Protein AF-A0A1Y4E6P9-F1 (afdb_monomer_lite)

Structure (mmCIF, N/CA/C/O backbone):
data_AF-A0A1Y4E6P9-F1
#
_entry.id   AF-A0A1Y4E6P9-F1
#
loop_
_atom_site.group_PDB
_atom_site.id
_atom_site.type_symbol
_atom_site.label_atom_id
_atom_site.label_alt_id
_atom_site.label_comp_id
_atom_site.label_asym_id
_atom_site.label_entity_id
_atom_site.label_seq_id
_atom_site.pdbx_PDB_ins_code
_atom_site.Cartn_x
_atom_site.Cartn_y
_atom_site.Cartn_z
_atom_site.occupancy
_atom_site.B_iso_or_equiv
_atom_site.auth_seq_id
_atom_site.auth_comp_id
_atom_site.auth_asym_id
_atom_site.auth_atom_id
_atom_site.pdbx_PDB_model_num
ATOM 1 N N . MET A 1 1 ? 12.099 2.939 -0.193 1.00 86.06 1 MET A N 1
ATOM 2 C CA . MET A 1 1 ? 10.625 3.065 -0.286 1.00 86.06 1 MET A CA 1
ATOM 3 C C . MET A 1 1 ? 10.241 4.464 -0.731 1.00 86.06 1 MET A C 1
ATOM 5 O O . MET A 1 1 ? 10.886 5.416 -0.302 1.00 86.06 1 MET A O 1
ATOM 9 N N . LYS A 1 2 ? 9.199 4.591 -1.557 1.00 91.62 2 LYS A N 1
ATOM 10 C CA . LYS A 1 2 ? 8.614 5.881 -1.957 1.00 91.62 2 LYS A CA 1
ATOM 11 C C . LYS A 1 2 ? 7.095 5.860 -1.832 1.00 91.62 2 LYS A C 1
ATOM 13 O O . LYS A 1 2 ? 6.477 4.807 -1.949 1.00 91.62 2 LYS A O 1
ATOM 18 N N . TYR A 1 3 ? 6.503 7.032 -1.639 1.00 94.44 3 TYR A N 1
ATOM 19 C CA . TYR A 1 3 ? 5.057 7.209 -1.526 1.00 94.44 3 TYR A CA 1
ATOM 20 C C . TYR A 1 3 ? 4.578 8.161 -2.607 1.00 94.44 3 TYR A C 1
ATOM 22 O O . TYR A 1 3 ? 5.135 9.248 -2.767 1.00 94.44 3 TYR A O 1
ATOM 30 N N . ASP A 1 4 ? 3.549 7.757 -3.340 1.00 94.19 4 ASP A N 1
ATOM 31 C CA . ASP A 1 4 ? 2.930 8.621 -4.329 1.00 94.19 4 ASP A CA 1
ATOM 32 C C . ASP A 1 4 ? 2.056 9.698 -3.671 1.00 94.19 4 ASP A C 1
ATOM 34 O O . ASP A 1 4 ? 1.570 9.553 -2.539 1.00 94.19 4 ASP A O 1
ATOM 38 N N . ALA A 1 5 ? 1.810 10.786 -4.397 1.00 93.94 5 ALA A N 1
ATOM 39 C CA . ALA A 1 5 ? 0.955 11.864 -3.906 1.00 93.94 5 ALA A CA 1
ATOM 40 C C . ALA A 1 5 ? -0.482 11.365 -3.668 1.00 93.94 5 ALA A C 1
ATOM 42 O O . ALA A 1 5 ? -1.094 11.691 -2.646 1.00 93.94 5 ALA A O 1
ATOM 43 N N . SER A 1 6 ? -0.993 10.517 -4.568 1.00 94.19 6 SER A N 1
ATOM 44 C CA . SER A 1 6 ? -2.303 9.872 -4.424 1.00 94.19 6 SER A CA 1
ATOM 45 C C . SER A 1 6 ? -2.364 8.978 -3.188 1.00 94.19 6 SER A C 1
ATOM 47 O O . SER A 1 6 ? -3.298 9.114 -2.402 1.00 94.19 6 SER A O 1
ATOM 49 N N . PHE A 1 7 ? -1.337 8.156 -2.950 1.00 95.44 7 PHE A N 1
ATOM 50 C CA . PHE A 1 7 ? -1.241 7.345 -1.735 1.00 95.44 7 PHE A CA 1
ATOM 51 C C . PHE A 1 7 ? -1.272 8.204 -0.468 1.00 95.44 7 PHE A C 1
ATOM 53 O O . PHE A 1 7 ? -1.983 7.897 0.483 1.00 95.44 7 PHE A O 1
ATOM 60 N N . THR A 1 8 ? -0.543 9.321 -0.454 1.00 95.12 8 THR A N 1
ATOM 61 C CA . THR A 1 8 ? -0.513 10.230 0.702 1.00 95.12 8 THR A CA 1
ATOM 62 C C . THR A 1 8 ? -1.894 10.822 1.001 1.00 95.12 8 THR A C 1
ATOM 64 O O . THR A 1 8 ? -2.288 10.935 2.167 1.00 95.12 8 THR A O 1
ATOM 67 N N . ALA A 1 9 ? -2.646 11.197 -0.036 1.00 95.06 9 ALA A N 1
ATOM 68 C CA . ALA A 1 9 ? -4.015 11.687 0.109 1.00 95.06 9 ALA A CA 1
ATOM 69 C C . ALA A 1 9 ? -4.966 10.584 0.606 1.00 95.06 9 ALA A C 1
ATOM 71 O O . ALA A 1 9 ? -5.754 10.813 1.529 1.00 95.06 9 ALA A O 1
ATOM 72 N N . ASP A 1 10 ? -4.844 9.383 0.044 1.00 96.44 10 ASP A N 1
ATOM 73 C CA . ASP A 1 10 ? -5.614 8.209 0.441 1.00 96.44 10 ASP A CA 1
ATOM 74 C C . ASP A 1 10 ? -5.361 7.822 1.898 1.00 96.44 10 ASP A C 1
ATOM 76 O O . ASP A 1 10 ? -6.310 7.688 2.668 1.00 96.44 10 ASP A O 1
ATOM 80 N N . TYR A 1 11 ? -4.098 7.750 2.316 1.00 95.62 11 TYR A N 1
ATOM 81 C CA . TYR A 1 11 ? -3.706 7.456 3.692 1.00 95.62 11 TYR A CA 1
ATOM 82 C C . TYR A 1 11 ? -4.378 8.406 4.690 1.00 95.62 11 TYR A C 1
ATOM 84 O O . TYR A 1 11 ? -4.954 7.971 5.691 1.00 95.62 11 TYR A O 1
ATOM 92 N N . ARG A 1 12 ? -4.375 9.717 4.412 1.00 95.56 12 ARG A N 1
ATOM 93 C CA . ARG A 1 12 ? -5.034 10.713 5.278 1.00 95.56 12 ARG A CA 1
ATOM 94 C C . ARG A 1 12 ? -6.539 10.469 5.382 1.00 95.56 12 ARG A C 1
ATOM 96 O O . ARG A 1 12 ? -7.103 10.555 6.471 1.00 95.56 12 ARG A O 1
ATOM 103 N N . ARG A 1 13 ? -7.192 10.160 4.260 1.00 95.88 13 ARG A N 1
ATO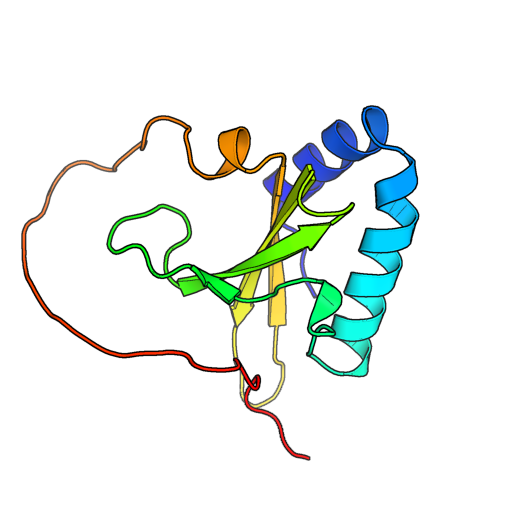M 104 C CA . ARG A 1 13 ? -8.635 9.888 4.199 1.00 95.88 13 ARG A CA 1
ATOM 105 C C . ARG A 1 13 ? -8.995 8.591 4.928 1.00 95.88 13 ARG A C 1
ATOM 107 O O . ARG A 1 13 ? -9.885 8.599 5.777 1.00 95.88 13 ARG A O 1
ATOM 114 N N . VAL A 1 14 ? -8.288 7.506 4.627 1.00 93.62 14 VAL A N 1
ATOM 115 C CA . VAL A 1 14 ? -8.511 6.169 5.186 1.00 93.62 14 VAL A CA 1
ATOM 116 C C . VAL A 1 14 ? -8.274 6.165 6.686 1.00 93.62 14 VAL A C 1
ATOM 118 O O . VAL A 1 14 ? -9.146 5.736 7.434 1.00 93.62 14 VAL A O 1
ATOM 121 N N . THR A 1 15 ? -7.157 6.715 7.161 1.00 93.69 15 THR A N 1
ATOM 122 C CA . THR A 1 15 ? -6.835 6.703 8.597 1.00 93.69 15 THR A CA 1
ATOM 123 C C . THR A 1 15 ? -7.720 7.618 9.438 1.00 93.69 15 THR A C 1
ATOM 125 O O . THR A 1 15 ? -7.789 7.450 10.655 1.00 93.69 15 THR A O 1
ATOM 128 N N . ARG A 1 16 ? -8.438 8.559 8.812 1.00 92.31 16 ARG A N 1
ATOM 129 C CA . ARG A 1 16 ? -9.518 9.303 9.472 1.00 92.31 16 ARG A CA 1
ATOM 130 C C . ARG A 1 16 ? -10.754 8.431 9.704 1.00 92.31 16 ARG A C 1
ATOM 132 O O . ARG A 1 16 ? -11.432 8.612 10.707 1.00 92.31 16 ARG A O 1
ATOM 139 N N . ARG A 1 17 ? -11.054 7.509 8.783 1.00 88.88 17 ARG A N 1
ATOM 140 C CA . ARG A 1 17 ? -12.210 6.596 8.852 1.00 88.88 17 ARG A CA 1
ATOM 141 C C . ARG A 1 17 ? -11.915 5.332 9.662 1.00 88.88 17 ARG A C 1
ATOM 143 O O . ARG A 1 17 ? -12.790 4.849 10.370 1.00 88.88 17 ARG A O 1
ATOM 150 N N . TYR A 1 18 ? -10.684 4.838 9.584 1.00 87.88 18 TYR A N 1
ATOM 151 C CA . TYR A 1 18 ? -10.216 3.614 10.227 1.00 87.88 18 TYR A CA 1
ATOM 152 C C . TYR A 1 18 ? -8.880 3.875 10.945 1.00 87.88 18 TYR A C 1
ATOM 154 O O . TYR A 1 18 ? -7.814 3.539 10.428 1.00 87.88 18 TYR A O 1
ATOM 162 N N . PRO A 1 19 ? -8.890 4.499 12.137 1.00 88.56 19 PRO A N 1
ATOM 163 C CA . PRO A 1 19 ? -7.656 4.870 12.835 1.00 88.56 19 PRO A CA 1
ATOM 164 C C . PRO A 1 19 ? -6.743 3.683 13.171 1.00 88.56 19 PRO A C 1
ATOM 166 O O . PRO A 1 19 ? -5.523 3.844 13.202 1.00 88.56 19 PRO A O 1
ATOM 169 N N . CYS A 1 20 ? -7.321 2.494 13.378 1.00 86.19 20 CYS A N 1
ATOM 170 C CA . CYS A 1 20 ? -6.599 1.251 13.666 1.00 86.19 20 CYS A CA 1
ATOM 171 C C . CYS A 1 20 ? -5.629 0.835 12.547 1.00 86.19 20 CYS A C 1
ATOM 173 O O . CYS A 1 20 ? -4.589 0.250 12.838 1.00 86.19 20 CYS A O 1
ATOM 175 N N . ILE A 1 21 ? -5.911 1.225 11.298 1.00 89.75 21 ILE A N 1
ATOM 176 C CA . ILE A 1 21 ? -5.095 0.894 10.122 1.00 89.75 21 ILE A CA 1
ATOM 177 C C . ILE A 1 21 ? -3.694 1.500 10.205 1.00 89.75 21 ILE A C 1
ATOM 179 O O . ILE A 1 21 ? -2.763 0.967 9.615 1.00 89.75 21 ILE A O 1
ATOM 183 N N . LYS A 1 22 ? -3.502 2.590 10.961 1.00 91.44 22 LYS A N 1
ATOM 184 C CA . LYS A 1 22 ? -2.177 3.212 11.116 1.00 91.44 22 LYS A CA 1
ATOM 185 C C . LYS A 1 22 ? -1.139 2.236 11.660 1.00 91.44 22 LYS A C 1
ATOM 187 O O . LYS A 1 22 ? -0.008 2.242 11.189 1.00 91.44 22 LYS A O 1
ATOM 192 N N . ARG A 1 23 ? -1.526 1.437 12.660 1.00 92.88 23 ARG A N 1
ATOM 193 C CA . ARG A 1 23 ? -0.626 0.471 13.291 1.00 92.88 23 ARG A CA 1
ATOM 194 C C . ARG A 1 23 ? -0.315 -0.667 12.325 1.00 92.88 23 ARG A C 1
ATOM 196 O O . ARG A 1 23 ? 0.846 -0.917 12.055 1.00 92.88 23 ARG A O 1
ATOM 203 N N . GLU A 1 24 ? -1.354 -1.271 11.762 1.00 94.12 24 GLU A N 1
ATOM 204 C CA . GLU A 1 24 ? -1.237 -2.415 10.855 1.00 94.12 24 GLU A CA 1
ATOM 205 C C . GLU A 1 24 ? -0.451 -2.076 9.577 1.00 94.12 24 GLU A C 1
ATOM 207 O O . GLU A 1 24 ? 0.453 -2.806 9.189 1.00 94.12 24 GLU A O 1
ATOM 212 N N . LEU A 1 25 ? -0.708 -0.912 8.966 1.00 94.50 25 LEU A N 1
ATOM 213 C CA . LEU A 1 25 ? 0.089 -0.426 7.838 1.00 94.50 25 LEU A CA 1
ATOM 214 C C . LEU A 1 25 ? 1.552 -0.182 8.242 1.00 94.50 25 LEU A C 1
ATOM 216 O O . LEU A 1 25 ? 2.452 -0.432 7.447 1.00 94.50 25 LEU A O 1
ATOM 220 N N . GLY A 1 26 ? 1.796 0.319 9.455 1.00 95.12 26 GLY A N 1
ATOM 221 C CA . GLY A 1 26 ? 3.147 0.499 9.986 1.00 95.12 26 GLY A CA 1
ATOM 222 C C . GLY A 1 26 ? 3.892 -0.827 10.135 1.00 95.12 26 GLY A C 1
ATOM 223 O O . GLY A 1 26 ? 5.051 -0.916 9.734 1.00 95.12 26 GLY A O 1
ATOM 224 N N . ASP A 1 27 ? 3.209 -1.857 10.634 1.00 95.25 27 ASP A N 1
ATOM 225 C CA . ASP A 1 27 ? 3.750 -3.211 10.745 1.00 95.25 27 ASP A CA 1
ATOM 226 C C . ASP A 1 27 ? 4.064 -3.784 9.350 1.00 95.25 27 ASP A C 1
ATOM 228 O O . ASP A 1 27 ? 5.181 -4.239 9.121 1.00 95.25 27 ASP A O 1
ATOM 232 N N . ALA A 1 28 ? 3.153 -3.650 8.379 1.00 93.25 28 ALA A N 1
ATOM 233 C CA . ALA A 1 28 ? 3.377 -4.072 6.991 1.00 93.25 28 ALA A CA 1
ATOM 234 C C . ALA A 1 28 ? 4.567 -3.352 6.322 1.00 93.25 28 ALA A C 1
ATOM 236 O O . ALA A 1 28 ? 5.380 -3.974 5.640 1.00 93.25 28 ALA A O 1
ATOM 237 N N . ILE A 1 29 ? 4.698 -2.035 6.523 1.00 93.94 29 ILE A N 1
ATOM 238 C CA . ILE A 1 29 ? 5.839 -1.255 6.017 1.00 93.94 29 ILE A CA 1
ATOM 239 C C . ILE A 1 29 ? 7.146 -1.740 6.650 1.00 93.94 29 ILE A C 1
ATOM 241 O O . ILE A 1 29 ? 8.153 -1.825 5.948 1.00 93.94 29 ILE A O 1
ATOM 245 N N . ARG A 1 30 ? 7.147 -2.066 7.949 1.00 93.44 30 ARG A N 1
ATOM 246 C CA . ARG A 1 30 ? 8.333 -2.601 8.624 1.00 93.44 30 ARG A CA 1
ATOM 247 C C . ARG A 1 30 ? 8.760 -3.929 8.000 1.00 93.44 30 ARG A C 1
ATOM 249 O O . ARG A 1 30 ? 9.907 -4.019 7.571 1.00 93.44 30 ARG A O 1
ATOM 256 N N . GLU A 1 31 ? 7.842 -4.885 7.854 1.00 91.88 31 GLU A N 1
ATOM 257 C CA . GLU A 1 31 ? 8.115 -6.188 7.219 1.00 91.88 31 GLU A CA 1
ATOM 258 C C . GLU A 1 31 ? 8.688 -6.015 5.799 1.00 91.88 31 GLU A C 1
ATOM 260 O O . GLU A 1 31 ? 9.762 -6.525 5.484 1.00 91.88 31 GLU A O 1
ATOM 265 N N . LEU A 1 32 ? 8.060 -5.168 4.975 1.00 89.12 32 LEU A N 1
ATOM 266 C CA . LEU A 1 32 ? 8.554 -4.847 3.631 1.00 89.12 32 LEU A CA 1
ATOM 267 C C . LEU A 1 32 ? 9.934 -4.171 3.630 1.00 89.12 32 LEU A C 1
ATOM 269 O O . LEU A 1 32 ? 10.673 -4.289 2.655 1.00 89.12 32 LEU A O 1
ATOM 273 N N . SER A 1 33 ? 10.274 -3.408 4.669 1.00 86.75 33 SER A N 1
ATOM 274 C CA . SER A 1 33 ? 11.569 -2.725 4.766 1.00 86.75 33 SER A CA 1
ATOM 275 C C . SER A 1 33 ? 12.692 -3.630 5.271 1.00 86.75 33 SER A C 1
ATOM 277 O O . SER A 1 33 ? 13.835 -3.454 4.856 1.00 86.75 33 SER A O 1
ATOM 279 N N . GLU A 1 34 ? 12.366 -4.580 6.148 1.00 89.19 34 GLU A N 1
ATOM 280 C CA . GLU A 1 34 ? 13.323 -5.484 6.794 1.00 89.19 34 GLU A CA 1
ATOM 281 C C . GLU A 1 34 ? 13.558 -6.744 5.960 1.00 89.19 34 GLU A C 1
ATOM 283 O O . GLU A 1 34 ? 14.695 -7.191 5.816 1.00 89.19 34 GLU A O 1
ATOM 288 N N . HIS A 1 35 ? 12.490 -7.294 5.385 1.00 85.50 35 HIS A N 1
ATOM 289 C CA . HIS A 1 35 ? 12.509 -8.583 4.700 1.00 85.50 35 HIS A CA 1
ATOM 290 C C . HIS A 1 35 ? 12.224 -8.469 3.205 1.00 85.50 35 HIS A C 1
ATOM 292 O O . HIS A 1 35 ? 12.518 -9.393 2.456 1.00 85.50 35 HIS A O 1
ATOM 298 N N . GLY A 1 36 ? 11.674 -7.341 2.748 1.00 82.50 36 GLY A N 1
ATOM 299 C CA . GLY A 1 36 ? 11.255 -7.186 1.356 1.00 82.50 36 GLY A CA 1
ATOM 300 C C . GLY A 1 36 ? 9.978 -7.953 1.013 1.00 82.50 36 GLY A C 1
ATOM 301 O O . GLY A 1 36 ? 9.539 -7.870 -0.128 1.00 82.50 36 GLY A O 1
ATOM 302 N N . GLU A 1 37 ? 9.371 -8.643 1.981 1.00 83.81 37 GLU A N 1
ATOM 303 C CA . GLU A 1 37 ? 8.211 -9.519 1.819 1.00 83.81 37 GLU A CA 1
ATOM 304 C C . GLU A 1 37 ? 7.139 -9.214 2.873 1.00 83.81 37 GLU A C 1
ATOM 306 O O . GLU A 1 37 ? 7.406 -8.567 3.887 1.00 83.81 37 GLU A O 1
ATOM 311 N N . LEU A 1 38 ? 5.908 -9.661 2.614 1.00 88.19 38 LEU A N 1
ATOM 312 C CA . LEU A 1 38 ? 4.801 -9.589 3.565 1.00 88.19 38 LEU A CA 1
ATOM 313 C C . LEU A 1 38 ? 4.397 -11.001 3.996 1.00 88.19 38 LEU A C 1
ATOM 315 O O . LEU A 1 38 ? 4.366 -11.894 3.151 1.00 88.19 38 LEU A O 1
ATOM 319 N N . PRO A 1 39 ? 4.009 -11.199 5.267 1.00 89.44 39 PRO A N 1
ATOM 320 C CA . PRO A 1 39 ? 3.388 -12.444 5.698 1.00 89.44 39 PRO A CA 1
ATOM 321 C C . PRO A 1 39 ? 2.122 -12.772 4.894 1.00 89.44 39 PRO A C 1
ATOM 323 O O . PRO A 1 39 ? 1.343 -11.873 4.565 1.00 89.44 39 PRO A O 1
ATOM 326 N N . ASP A 1 40 ? 1.853 -14.067 4.696 1.00 89.31 40 ASP A N 1
ATOM 327 C CA . ASP A 1 40 ? 0.670 -14.572 3.976 1.00 89.31 40 ASP A CA 1
ATOM 328 C C . ASP A 1 40 ? -0.659 -14.011 4.509 1.00 89.31 40 ASP A C 1
ATOM 330 O O . ASP A 1 40 ? -1.631 -13.886 3.764 1.00 89.31 40 ASP A O 1
ATOM 334 N N . SER A 1 41 ? -0.713 -13.622 5.788 1.00 89.25 41 SER A N 1
ATOM 335 C CA . SER A 1 41 ? -1.893 -13.015 6.415 1.00 89.25 41 SER A CA 1
ATOM 336 C C . SER A 1 41 ? -2.338 -11.705 5.761 1.00 89.25 41 SER A C 1
ATOM 338 O O . SER A 1 41 ? -3.511 -11.358 5.852 1.00 89.25 41 SER A O 1
ATOM 340 N N . TYR A 1 42 ? -1.426 -10.982 5.106 1.00 89.38 42 TYR A N 1
ATOM 341 C CA . TYR A 1 42 ? -1.752 -9.769 4.353 1.00 89.38 42 TYR A CA 1
ATOM 342 C C . TYR A 1 42 ? -2.318 -10.076 2.958 1.00 89.38 42 TYR A C 1
ATOM 344 O O . TYR A 1 42 ? -2.758 -9.159 2.268 1.00 89.38 42 TYR A O 1
ATOM 352 N N . GLY A 1 43 ? -2.319 -11.342 2.523 1.00 91.25 43 GLY A N 1
ATOM 353 C CA . GLY A 1 43 ? -2.902 -11.768 1.248 1.00 91.25 43 GLY A CA 1
ATOM 354 C C . GLY A 1 43 ? -2.275 -11.091 0.028 1.00 91.25 43 GLY A C 1
ATOM 355 O O . GLY A 1 43 ? -2.977 -10.801 -0.940 1.00 91.25 43 GLY A O 1
ATOM 356 N N . ALA A 1 44 ? -0.974 -10.798 0.089 1.00 91.62 44 ALA A N 1
ATOM 357 C CA . ALA A 1 44 ? -0.287 -10.075 -0.968 1.00 91.62 44 ALA A CA 1
ATOM 358 C C . ALA A 1 44 ? -0.308 -10.865 -2.287 1.00 91.62 44 ALA A C 1
ATOM 360 O O . ALA A 1 44 ? 0.101 -12.028 -2.326 1.00 91.62 44 ALA A O 1
ATOM 361 N N . HIS A 1 45 ? -0.759 -10.242 -3.375 1.00 89.44 45 HIS A N 1
ATOM 362 C CA . HIS A 1 45 ? -0.799 -10.885 -4.684 1.00 89.44 45 HIS A CA 1
ATOM 363 C C . HIS A 1 45 ? -0.559 -9.905 -5.836 1.00 89.44 45 HIS A C 1
ATOM 365 O O . HIS A 1 45 ? -0.612 -8.688 -5.690 1.00 89.44 45 HIS A O 1
ATOM 371 N N . LEU A 1 46 ? -0.202 -10.450 -7.002 1.00 90.25 46 LEU A N 1
ATOM 372 C CA . LEU A 1 46 ? 0.036 -9.669 -8.208 1.00 90.25 46 LEU A CA 1
ATOM 373 C C . LEU A 1 46 ? -1.301 -9.402 -8.893 1.00 90.25 46 LEU A C 1
ATOM 375 O O . LEU A 1 46 ? -2.028 -10.330 -9.258 1.00 90.25 46 LEU A O 1
ATOM 379 N N . LEU A 1 47 ? -1.573 -8.134 -9.157 1.00 88.44 47 LEU A N 1
ATOM 380 C CA . LEU A 1 47 ? -2.720 -7.694 -9.925 1.00 88.44 47 LEU A CA 1
ATOM 381 C C . LEU A 1 47 ? -2.499 -8.004 -11.409 1.00 88.44 47 LEU A C 1
ATOM 383 O O . LEU A 1 47 ? -1.841 -7.264 -12.144 1.00 88.44 47 LEU A O 1
ATOM 387 N N . GLY A 1 48 ? -3.066 -9.123 -11.852 1.00 83.62 48 GLY A N 1
ATOM 388 C CA . GLY A 1 48 ? -3.097 -9.544 -13.250 1.00 83.62 48 GLY A CA 1
ATOM 389 C C . GLY A 1 48 ? -4.422 -9.176 -13.908 1.00 83.62 48 GLY A C 1
ATOM 390 O O . GLY A 1 48 ? -5.323 -10.006 -13.984 1.00 83.62 48 GLY A O 1
ATOM 391 N N . ASN A 1 49 ? -4.547 -7.944 -14.400 1.00 78.69 49 ASN A N 1
ATOM 392 C CA . ASN A 1 49 ? -5.701 -7.527 -15.195 1.00 78.69 49 ASN A CA 1
ATOM 393 C C . ASN A 1 49 ? -5.228 -6.763 -16.440 1.00 78.69 49 ASN A C 1
ATOM 395 O O . ASN A 1 49 ? -4.976 -5.557 -16.350 1.00 78.69 49 ASN A O 1
ATOM 399 N N . PRO A 1 50 ? -5.077 -7.437 -17.595 1.00 73.00 50 PRO A N 1
ATOM 400 C CA . PRO A 1 50 ? -4.625 -6.806 -18.830 1.00 73.00 50 PRO A CA 1
ATOM 401 C C . PRO A 1 50 ? -5.447 -5.555 -19.174 1.00 73.00 50 PRO A C 1
ATOM 403 O O . PRO A 1 50 ? -6.665 -5.610 -19.315 1.00 73.00 50 PRO A O 1
ATOM 406 N N . GLY A 1 51 ? -4.778 -4.405 -19.296 1.00 71.06 51 GLY A N 1
ATOM 407 C CA . GLY A 1 51 ? -5.424 -3.111 -19.564 1.00 71.06 51 GLY A CA 1
ATOM 408 C C . GLY A 1 51 ? -6.051 -2.418 -18.344 1.00 71.06 51 GLY A C 1
ATOM 409 O O . GLY A 1 51 ? -6.591 -1.321 -18.484 1.00 71.06 51 GLY A O 1
ATOM 410 N N . GLY A 1 52 ? -5.971 -3.016 -17.152 1.00 76.44 52 GLY A N 1
ATOM 411 C CA . GLY A 1 52 ? -6.364 -2.395 -15.888 1.00 76.44 52 GLY A CA 1
ATOM 412 C C . GLY A 1 52 ? -5.316 -1.408 -15.361 1.00 76.44 52 GLY A C 1
ATOM 413 O O . GLY A 1 52 ? -4.119 -1.568 -15.591 1.00 76.44 52 GLY A O 1
ATOM 414 N N . ASN A 1 53 ? -5.765 -0.406 -14.595 1.00 79.62 53 ASN A N 1
ATOM 415 C CA . ASN A 1 53 ? -4.920 0.685 -14.076 1.00 79.62 53 ASN A CA 1
ATOM 416 C C . ASN A 1 53 ? -3.727 0.216 -13.230 1.00 79.62 53 ASN A C 1
ATOM 418 O O . ASN A 1 53 ? -2.726 0.922 -13.134 1.00 79.62 53 ASN A O 1
ATOM 422 N N . TYR A 1 54 ? -3.853 -0.954 -12.605 1.00 85.94 54 TYR A N 1
ATOM 423 C CA . TYR A 1 54 ? -2.875 -1.502 -11.670 1.00 85.94 54 TYR A CA 1
ATOM 424 C C . TYR A 1 54 ? -2.293 -2.833 -12.150 1.00 85.94 54 TYR A C 1
ATOM 426 O O . TYR A 1 54 ? -1.744 -3.583 -11.354 1.00 85.94 54 TYR A O 1
ATOM 434 N N . ASN A 1 55 ? -2.380 -3.139 -13.448 1.00 85.62 55 ASN A N 1
ATOM 435 C CA . ASN A 1 55 ? -1.761 -4.348 -13.985 1.00 85.62 55 ASN A CA 1
ATOM 436 C C . ASN A 1 55 ? -0.260 -4.392 -13.643 1.00 85.62 55 ASN A C 1
ATOM 438 O O . ASN A 1 55 ? 0.447 -3.398 -13.825 1.00 85.62 55 ASN A O 1
ATOM 442 N N . GLY A 1 56 ? 0.215 -5.529 -13.132 1.00 86.19 56 GLY A N 1
ATOM 443 C CA . GLY A 1 56 ? 1.605 -5.720 -12.706 1.00 86.19 56 GLY A CA 1
ATOM 444 C C . GLY A 1 56 ? 1.980 -5.045 -11.380 1.00 86.19 56 GLY A C 1
ATOM 445 O O . GLY A 1 56 ? 3.151 -5.071 -11.008 1.00 86.19 56 GLY A O 1
ATOM 446 N N . HIS A 1 57 ? 1.023 -4.443 -10.672 1.00 91.19 57 HIS A N 1
ATOM 447 C CA . HIS A 1 57 ? 1.216 -3.997 -9.292 1.00 91.19 57 HIS A CA 1
ATOM 448 C C . HIS A 1 57 ? 0.944 -5.147 -8.325 1.00 91.19 57 HIS A C 1
ATOM 450 O O . HIS A 1 57 ? 0.300 -6.128 -8.686 1.00 91.19 57 HIS A O 1
ATOM 456 N N . ILE A 1 58 ? 1.415 -5.004 -7.093 1.00 91.69 58 ILE A N 1
ATOM 457 C CA . ILE A 1 58 ? 1.074 -5.901 -5.993 1.00 91.69 58 ILE A CA 1
ATOM 458 C C . ILE A 1 58 ? 0.012 -5.202 -5.152 1.00 91.69 58 ILE A C 1
ATOM 460 O O . ILE A 1 58 ? 0.167 -4.019 -4.834 1.00 91.69 58 ILE A O 1
ATOM 464 N N . ASP A 1 59 ? -1.044 -5.912 -4.786 1.00 92.62 59 ASP A N 1
ATOM 465 C CA . ASP A 1 59 ? -1.958 -5.485 -3.736 1.00 92.62 59 ASP A CA 1
ATOM 466 C C . ASP A 1 59 ? -1.839 -6.372 -2.503 1.00 92.62 59 ASP A C 1
ATOM 468 O O . ASP A 1 59 ? -1.434 -7.529 -2.581 1.00 92.62 59 ASP A O 1
ATOM 472 N N . PHE A 1 60 ? -2.150 -5.793 -1.350 1.00 93.75 60 PHE A N 1
ATOM 473 C CA . PHE A 1 60 ? -2.300 -6.513 -0.094 1.00 93.75 60 PHE A CA 1
ATOM 474 C C . PHE A 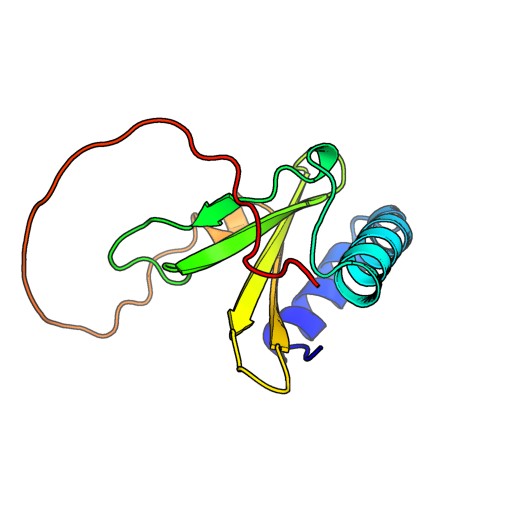1 60 ? -3.410 -5.882 0.743 1.00 93.75 60 PHE A C 1
ATOM 476 O O . PHE A 1 60 ? -3.770 -4.711 0.568 1.00 93.75 60 PHE A O 1
ATOM 483 N N . HIS A 1 61 ? -3.929 -6.664 1.677 1.00 94.12 61 HIS A N 1
ATOM 484 C CA . HIS A 1 61 ? -5.127 -6.359 2.437 1.00 94.12 61 HIS A CA 1
ATOM 485 C C . HIS A 1 61 ? -4.788 -5.984 3.878 1.00 94.12 61 HIS A C 1
ATOM 487 O O . HIS A 1 61 ? -3.941 -6.598 4.522 1.00 94.12 61 HIS A O 1
ATOM 493 N N . LEU A 1 62 ? -5.493 -4.981 4.391 1.00 92.44 62 LEU A N 1
ATOM 494 C CA . LEU A 1 62 ? -5.454 -4.535 5.778 1.00 92.44 62 LEU A CA 1
ATOM 495 C C . LEU A 1 62 ? -6.842 -4.648 6.405 1.00 92.44 62 LEU A C 1
ATOM 497 O O . LEU A 1 62 ? -7.871 -4.485 5.737 1.00 92.44 62 LEU A O 1
ATOM 501 N N . SER A 1 63 ? -6.865 -4.851 7.719 1.00 88.94 63 SER A N 1
ATOM 502 C CA . SER A 1 63 ? -8.067 -4.938 8.542 1.00 88.94 63 SER A CA 1
ATOM 503 C C . SER A 1 63 ? -9.068 -5.952 7.982 1.00 88.94 63 SER A C 1
ATOM 505 O O . SER A 1 63 ? -10.237 -5.627 7.752 1.00 88.94 63 SER A O 1
ATOM 507 N N . ASP A 1 64 ? -8.581 -7.169 7.732 1.00 85.19 64 ASP A N 1
ATOM 508 C CA . ASP A 1 64 ? -9.346 -8.296 7.183 1.00 85.19 64 ASP A CA 1
ATOM 509 C C . ASP A 1 64 ? -10.022 -7.974 5.833 1.00 85.19 64 ASP A C 1
ATOM 511 O O . ASP A 1 64 ? -11.185 -8.310 5.605 1.00 85.19 64 ASP A O 1
ATOM 515 N N . GLY A 1 65 ? -9.321 -7.263 4.942 1.00 85.31 65 GLY A N 1
ATOM 516 C CA . GLY A 1 65 ? -9.823 -6.940 3.596 1.00 85.31 65 GLY A CA 1
ATOM 517 C C . GLY A 1 65 ? -10.729 -5.711 3.518 1.00 85.31 65 GLY A C 1
ATOM 518 O O . GLY A 1 65 ? -11.374 -5.476 2.498 1.00 85.31 65 GLY A O 1
ATOM 519 N N . LYS A 1 66 ? -10.802 -4.892 4.573 1.00 87.81 66 LYS A N 1
ATOM 520 C CA . LYS A 1 66 ? -11.554 -3.622 4.521 1.00 87.81 66 LYS A CA 1
ATOM 521 C C . LYS A 1 66 ? -10.846 -2.555 3.699 1.00 87.81 66 LYS A C 1
ATOM 523 O O . LYS A 1 66 ? -11.505 -1.654 3.174 1.00 87.81 66 LYS A O 1
ATOM 528 N N . VAL A 1 67 ? -9.520 -2.608 3.659 1.00 93.19 67 VAL A N 1
ATOM 529 C CA . VAL A 1 67 ? -8.695 -1.655 2.927 1.00 93.19 67 VAL A CA 1
ATOM 530 C C . VAL A 1 67 ? -7.601 -2.397 2.190 1.00 93.19 67 VAL A C 1
ATOM 532 O O . VAL A 1 67 ? -6.852 -3.161 2.785 1.00 93.19 67 VAL A O 1
ATOM 535 N N . ASP A 1 68 ? -7.482 -2.080 0.915 1.00 93.25 68 ASP A N 1
ATOM 536 C CA . ASP A 1 68 ? -6.457 -2.571 0.022 1.00 93.25 68 ASP A CA 1
ATOM 537 C C . ASP A 1 68 ? -5.377 -1.501 -0.137 1.00 93.25 68 ASP A C 1
ATOM 539 O O . ASP A 1 68 ? -5.642 -0.288 -0.167 1.00 93.25 68 ASP A O 1
ATOM 543 N N . VAL A 1 69 ? -4.137 -1.958 -0.244 1.00 94.25 69 VAL A N 1
ATOM 544 C CA . VAL A 1 69 ? -2.972 -1.128 -0.533 1.00 94.25 69 VAL A CA 1
ATOM 545 C C . VAL A 1 69 ? -2.339 -1.632 -1.814 1.00 94.25 69 VAL A C 1
ATOM 547 O O . VAL A 1 69 ? -1.979 -2.797 -1.905 1.00 94.25 69 VAL A O 1
ATOM 550 N N . VAL A 1 70 ? -2.161 -0.736 -2.784 1.00 94.12 70 VAL A N 1
ATOM 551 C CA . VAL A 1 70 ? -1.529 -1.052 -4.068 1.00 94.12 70 VAL A CA 1
ATOM 552 C C . VAL A 1 70 ? -0.125 -0.472 -4.093 1.00 94.12 70 VAL A C 1
ATOM 554 O O . VAL A 1 70 ? 0.069 0.745 -3.951 1.00 94.12 70 VAL A O 1
ATOM 557 N N . VAL A 1 71 ? 0.855 -1.338 -4.325 1.00 93.06 71 VAL A N 1
ATOM 558 C CA . VAL A 1 71 ? 2.271 -0.995 -4.441 1.00 93.06 71 VAL A CA 1
ATOM 559 C C . VAL A 1 71 ? 2.825 -1.419 -5.797 1.00 93.06 71 VAL A C 1
ATOM 561 O O . VAL A 1 71 ? 2.427 -2.419 -6.385 1.00 93.06 71 VAL A O 1
ATOM 564 N N . LEU A 1 72 ? 3.779 -0.647 -6.301 1.00 89.75 72 LEU A N 1
ATOM 565 C CA . LEU A 1 72 ? 4.597 -1.013 -7.443 1.00 89.75 72 LEU A CA 1
ATOM 566 C C . LEU A 1 72 ? 5.959 -1.472 -6.929 1.00 89.75 72 LEU A C 1
ATOM 568 O O . LEU A 1 72 ? 6.677 -0.697 -6.290 1.00 89.75 72 LEU A O 1
ATOM 572 N N . TYR A 1 73 ? 6.305 -2.720 -7.225 1.00 85.06 73 TYR A N 1
ATOM 573 C CA . TYR A 1 73 ? 7.633 -3.257 -6.971 1.00 85.06 73 TYR A CA 1
ATOM 574 C C . TYR A 1 73 ? 8.519 -3.019 -8.194 1.00 85.06 73 TYR A C 1
ATOM 576 O O . TYR A 1 73 ? 8.215 -3.476 -9.295 1.00 85.06 73 TYR A O 1
ATOM 584 N N . LEU A 1 74 ? 9.607 -2.277 -8.004 1.00 81.62 74 LEU A N 1
ATOM 585 C CA . LEU A 1 74 ? 10.601 -1.993 -9.030 1.00 81.62 74 LEU A CA 1
ATOM 586 C C . LEU A 1 74 ? 11.880 -2.767 -8.688 1.00 81.62 74 LEU A C 1
ATOM 588 O O . LEU A 1 74 ? 12.716 -2.263 -7.928 1.00 81.62 74 LEU A O 1
ATOM 592 N N . PRO A 1 75 ? 12.044 -3.996 -9.216 1.00 74.44 75 PRO A N 1
ATOM 593 C CA . PRO A 1 75 ? 13.256 -4.764 -8.997 1.00 74.44 75 PRO A CA 1
ATOM 594 C C . PRO A 1 75 ? 14.424 -4.051 -9.681 1.00 74.44 75 PRO A C 1
ATOM 596 O O . PRO A 1 75 ? 14.467 -3.914 -10.903 1.00 74.44 75 PRO A O 1
ATOM 599 N N . HIS A 1 76 ? 15.394 -3.603 -8.892 1.00 70.50 76 HIS A N 1
ATOM 600 C CA . HIS A 1 76 ? 16.655 -3.079 -9.397 1.00 70.50 76 HIS A CA 1
ATOM 601 C C . HIS A 1 76 ? 17.799 -3.814 -8.713 1.00 70.50 76 HIS A C 1
ATOM 603 O O . HIS A 1 76 ? 17.790 -3.981 -7.496 1.00 70.50 76 HIS A O 1
ATOM 609 N N . LYS A 1 77 ? 18.807 -4.218 -9.494 1.00 61.75 77 LYS A N 1
ATOM 610 C CA . LYS A 1 77 ? 19.890 -5.111 -9.045 1.00 61.75 77 LYS A CA 1
ATOM 611 C C . LYS A 1 77 ? 20.652 -4.613 -7.812 1.00 61.75 77 LYS A C 1
ATOM 613 O O . LYS A 1 77 ? 21.236 -5.419 -7.105 1.00 61.75 77 LYS A O 1
ATOM 618 N N . THR A 1 78 ? 20.670 -3.304 -7.577 1.00 67.56 78 THR A N 1
ATOM 619 C CA . THR A 1 78 ? 21.415 -2.675 -6.475 1.00 67.56 78 THR A CA 1
ATOM 620 C C . THR A 1 78 ? 20.554 -1.830 -5.540 1.00 67.56 78 THR A C 1
ATOM 622 O O . THR A 1 78 ? 21.062 -1.347 -4.535 1.00 67.56 78 THR A O 1
ATOM 625 N N . ASN A 1 79 ? 19.280 -1.598 -5.870 1.00 68.69 79 ASN A N 1
ATOM 626 C CA . ASN A 1 79 ? 18.401 -0.735 -5.076 1.00 68.69 79 ASN A CA 1
ATOM 627 C C . ASN A 1 79 ? 16.927 -1.054 -5.367 1.00 68.69 79 ASN A C 1
ATOM 629 O O . ASN A 1 79 ? 16.269 -0.280 -6.071 1.00 68.69 79 ASN A O 1
ATOM 633 N N . PRO A 1 80 ? 16.423 -2.217 -4.924 1.00 77.31 80 PRO A N 1
ATOM 634 C CA . PRO A 1 80 ? 15.020 -2.554 -5.105 1.00 77.31 80 PRO A CA 1
ATOM 635 C C . PRO A 1 80 ? 14.143 -1.476 -4.460 1.00 77.31 80 PRO A C 1
ATOM 637 O O . PRO A 1 80 ? 14.378 -1.041 -3.331 1.00 77.31 80 PRO A O 1
ATOM 640 N N . GLU A 1 81 ? 13.131 -1.018 -5.193 1.00 87.00 81 GLU A N 1
ATOM 641 C CA . GLU A 1 81 ? 12.266 0.061 -4.735 1.00 87.00 81 GLU A CA 1
ATOM 642 C C . GLU A 1 81 ? 10.813 -0.398 -4.661 1.00 87.00 81 GLU A C 1
ATOM 644 O O . GLU A 1 81 ? 10.215 -0.806 -5.651 1.00 87.00 81 GLU A O 1
ATOM 649 N N . ILE A 1 82 ? 10.225 -0.263 -3.474 1.00 90.62 82 ILE A N 1
ATOM 650 C CA . ILE A 1 82 ? 8.781 -0.376 -3.276 1.00 90.62 82 ILE A CA 1
ATOM 651 C C . ILE A 1 82 ? 8.193 1.033 -3.305 1.00 90.62 82 ILE A C 1
ATOM 653 O O . ILE A 1 82 ? 8.563 1.890 -2.485 1.00 90.62 82 ILE A O 1
ATOM 657 N N . ARG A 1 83 ? 7.276 1.271 -4.246 1.00 93.25 83 ARG A N 1
ATOM 658 C CA . ARG A 1 83 ? 6.517 2.516 -4.364 1.00 93.25 83 ARG A CA 1
ATOM 659 C C . ARG A 1 83 ? 5.061 2.272 -3.990 1.00 93.25 83 ARG A C 1
ATOM 661 O O . ARG A 1 83 ? 4.365 1.525 -4.662 1.00 93.25 83 ARG A O 1
ATOM 668 N N . PHE A 1 84 ? 4.578 2.956 -2.965 1.00 95.12 84 PHE A N 1
ATOM 669 C CA . PHE A 1 84 ? 3.174 2.935 -2.566 1.00 95.12 84 PHE A CA 1
ATOM 670 C C . PHE A 1 84 ? 2.358 3.850 -3.480 1.00 95.12 84 PHE A C 1
ATOM 672 O O . PHE A 1 84 ? 2.638 5.049 -3.546 1.00 95.12 84 PHE A O 1
ATOM 679 N N . VAL A 1 85 ? 1.375 3.296 -4.194 1.00 95.12 85 VAL A N 1
ATOM 680 C CA . VAL A 1 85 ? 0.660 3.990 -5.281 1.00 95.12 85 VAL A CA 1
ATOM 681 C C . VAL A 1 85 ? -0.726 4.458 -4.840 1.00 95.12 85 VAL A C 1
ATOM 683 O O . VAL A 1 85 ? -1.058 5.632 -5.017 1.00 95.12 85 VAL A O 1
ATOM 686 N N . ARG A 1 86 ? -1.532 3.573 -4.237 1.00 96.00 86 ARG A N 1
ATOM 687 C CA . ARG A 1 86 ? -2.904 3.862 -3.774 1.00 96.00 86 ARG A CA 1
ATOM 688 C C . ARG A 1 86 ? -3.253 3.100 -2.500 1.00 96.00 86 ARG A C 1
ATOM 690 O O . ARG A 1 86 ? -2.651 2.072 -2.208 1.00 96.00 86 ARG A O 1
ATOM 697 N N . MET A 1 87 ? -4.249 3.603 -1.778 1.00 94.94 87 MET A N 1
ATOM 698 C CA . MET A 1 87 ? -4.871 2.924 -0.641 1.00 94.94 87 MET A CA 1
ATOM 699 C C . MET A 1 87 ? -6.374 3.225 -0.639 1.00 94.94 87 MET A C 1
ATOM 701 O O . MET A 1 87 ? -6.789 4.348 -0.923 1.00 94.94 87 MET A O 1
ATOM 705 N N . GLY A 1 88 ? -7.218 2.256 -0.318 1.00 93.62 88 GLY A N 1
ATOM 706 C CA . GLY A 1 88 ? -8.664 2.478 -0.313 1.00 93.62 88 GLY A CA 1
ATOM 707 C C . GLY A 1 88 ? -9.439 1.192 -0.129 1.00 93.62 88 GLY A C 1
ATOM 708 O O . GLY A 1 88 ? -8.846 0.138 0.044 1.00 93.62 88 GLY A O 1
ATOM 709 N N . THR A 1 89 ? -10.764 1.264 -0.147 1.00 91.25 89 THR A N 1
ATOM 710 C CA . THR A 1 89 ? -11.557 0.028 -0.219 1.00 91.25 89 THR A CA 1
ATOM 711 C C . THR A 1 89 ? -11.380 -0.629 -1.588 1.00 91.25 89 THR A C 1
ATOM 713 O O . THR A 1 89 ? -11.061 0.046 -2.572 1.00 91.25 89 THR A O 1
ATOM 716 N N . HIS A 1 90 ? -11.658 -1.927 -1.673 1.00 89.31 90 HIS A N 1
ATOM 717 C CA . HIS A 1 90 ? -11.635 -2.661 -2.937 1.00 89.31 90 HIS A CA 1
ATOM 718 C C . HIS A 1 90 ? -12.447 -1.965 -4.046 1.00 89.31 90 HIS A C 1
ATOM 720 O O . HIS A 1 90 ? -11.981 -1.780 -5.169 1.00 89.31 90 HIS A O 1
ATOM 726 N N . GLU A 1 91 ? -13.650 -1.489 -3.717 1.00 86.62 91 GLU A N 1
ATOM 727 C CA . GLU A 1 91 ? -14.524 -0.777 -4.657 1.00 86.62 91 GLU A CA 1
ATOM 728 C C . GLU A 1 91 ? -13.902 0.543 -5.149 1.00 86.62 91 GLU A C 1
ATOM 730 O O . GLU A 1 91 ? -13.934 0.843 -6.344 1.00 86.62 91 GLU A O 1
ATOM 735 N N . GLU A 1 92 ? -13.279 1.316 -4.250 1.00 87.88 92 GLU A N 1
ATOM 736 C CA . GLU A 1 92 ? -12.624 2.589 -4.587 1.00 87.88 92 GLU A CA 1
ATOM 737 C C . GLU A 1 92 ? -11.451 2.401 -5.561 1.00 87.88 92 GLU A C 1
ATOM 739 O O . GLU A 1 92 ? -11.179 3.285 -6.382 1.00 87.88 92 GLU A O 1
ATOM 744 N N . LEU A 1 93 ? -10.735 1.280 -5.451 1.00 86.75 93 LEU A N 1
ATOM 745 C CA . LEU A 1 93 ? -9.545 1.008 -6.253 1.00 86.75 93 LEU A CA 1
ATOM 746 C C . LEU A 1 93 ? -9.867 0.287 -7.565 1.00 86.75 93 LEU A C 1
ATOM 748 O O . LEU A 1 93 ? -9.268 0.617 -8.590 1.00 86.75 93 LEU A O 1
ATOM 752 N N . PHE A 1 94 ? -10.821 -0.646 -7.562 1.00 82.75 94 PHE A N 1
ATOM 753 C CA . PHE A 1 94 ? -11.020 -1.578 -8.677 1.00 82.75 94 PHE A CA 1
ATOM 754 C C . PHE A 1 94 ? -12.369 -1.454 -9.394 1.00 82.75 94 PHE A C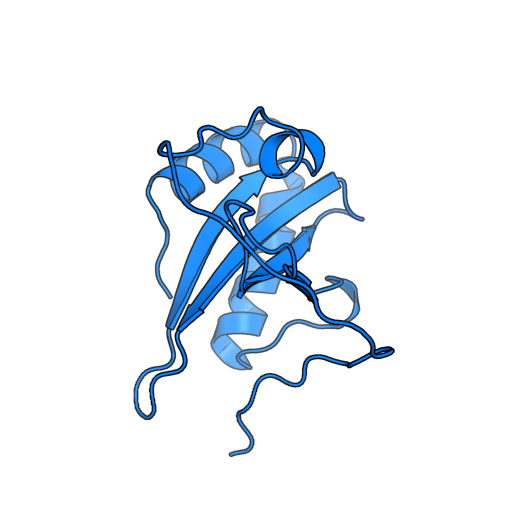 1
ATOM 756 O O . PHE A 1 94 ? -12.505 -1.985 -10.494 1.00 82.75 94 PHE A O 1
ATOM 763 N N . GLN A 1 95 ? -13.348 -0.729 -8.840 1.00 75.75 95 GLN A N 1
ATOM 764 C CA . GLN A 1 95 ? -14.684 -0.582 -9.447 1.00 75.75 95 GLN A CA 1
ATOM 765 C C . GLN A 1 95 ? -14.966 0.825 -10.008 1.00 75.75 95 GLN A C 1
ATOM 767 O O . GLN A 1 95 ? -16.017 1.066 -10.601 1.00 75.75 95 GLN A O 1
ATOM 772 N N . GLY A 1 96 ? -14.024 1.765 -9.880 1.00 55.81 96 GLY A N 1
ATOM 773 C CA . GLY A 1 96 ? -14.125 3.086 -10.503 1.00 55.81 96 GLY A CA 1
ATOM 774 C C . GLY A 1 96 ? -13.989 3.025 -12.031 1.00 55.81 96 GLY A C 1
ATOM 775 O O . GLY A 1 96 ? -13.067 2.399 -12.549 1.00 55.81 96 GLY A O 1
ATOM 776 N N . ASN A 1 97 ? -14.885 3.711 -12.755 1.00 43.97 97 ASN A N 1
ATOM 777 C CA . ASN A 1 97 ? -14.877 3.803 -14.220 1.00 43.97 97 ASN A CA 1
ATOM 778 C C . ASN A 1 97 ? -13.470 4.059 -14.776 1.00 43.97 97 ASN A C 1
ATOM 780 O O . ASN A 1 97 ? -12.836 5.077 -14.480 1.00 43.97 97 ASN A O 1
ATOM 784 N N . VAL A 1 98 ? -13.017 3.137 -15.623 1.00 44.38 98 VAL A N 1
ATOM 785 C CA . VAL A 1 98 ? -11.732 3.191 -16.313 1.00 44.3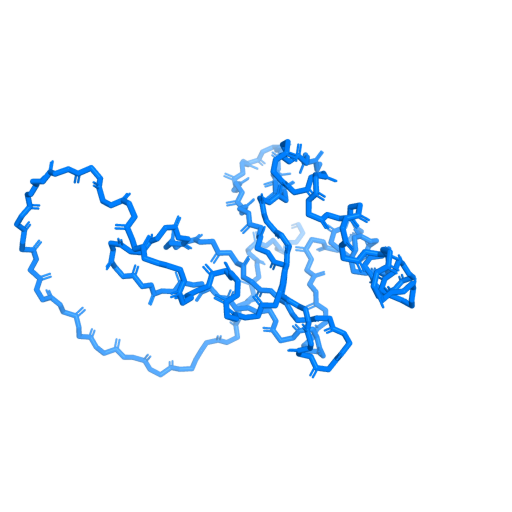8 98 VAL A CA 1
ATOM 786 C C . VAL A 1 98 ? -11.643 4.496 -17.107 1.00 44.38 98 VAL A C 1
ATOM 788 O O . VAL A 1 98 ? -12.285 4.650 -18.146 1.00 44.38 98 VAL A O 1
ATOM 791 N N . ARG A 1 99 ? -10.826 5.457 -16.663 1.00 36.00 99 ARG A N 1
ATOM 792 C CA . ARG A 1 99 ? -10.342 6.508 -17.567 1.00 36.00 99 ARG A CA 1
ATOM 793 C C . ARG A 1 99 ? -9.282 5.879 -18.468 1.00 36.00 99 ARG A C 1
ATOM 79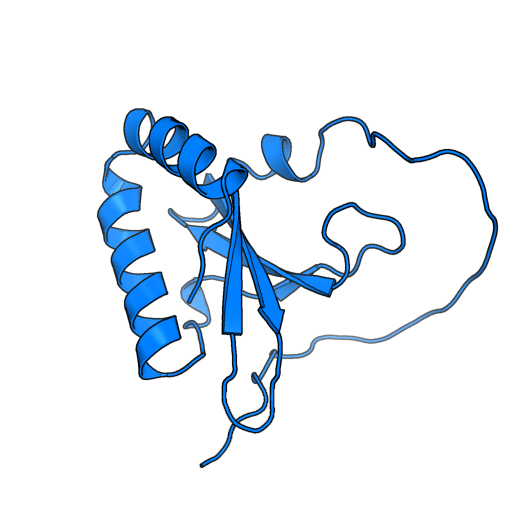5 O O . ARG A 1 99 ? -8.092 6.009 -18.210 1.00 36.00 99 ARG A O 1
ATOM 802 N N . GLN A 1 100 ? -9.724 5.169 -19.504 1.00 39.09 100 GLN A N 1
ATOM 803 C CA . GLN A 1 100 ? -8.834 4.738 -20.579 1.00 39.09 100 GLN A CA 1
ATOM 804 C C . GLN A 1 100 ? -8.345 5.977 -21.345 1.00 39.09 100 GLN A C 1
ATOM 806 O O . GLN A 1 100 ? -9.177 6.792 -21.764 1.00 39.09 100 GLN A O 1
ATOM 811 N N . PRO A 1 101 ? -7.037 6.129 -21.616 1.00 35.16 101 PRO A N 1
ATOM 812 C CA . PRO A 1 101 ? -6.615 6.816 -22.824 1.00 35.16 101 PRO A CA 1
ATOM 813 C C . PRO A 1 101 ? -7.162 6.013 -24.009 1.00 35.16 101 PRO A C 1
ATOM 815 O O . PRO A 1 101 ? -7.057 4.788 -24.050 1.00 35.16 101 PRO A O 1
ATOM 818 N N . ARG A 1 102 ? -7.810 6.696 -24.952 1.00 35.06 102 ARG A N 1
ATOM 819 C CA . ARG A 1 102 ? -8.389 6.057 -26.134 1.00 35.06 102 ARG A CA 1
ATOM 820 C C . ARG A 1 102 ? -7.322 5.304 -26.938 1.00 35.06 102 ARG A C 1
ATOM 822 O O . ARG A 1 102 ? -6.245 5.838 -27.177 1.00 35.06 102 ARG A O 1
ATOM 829 N N . SER A 1 103 ? -7.761 4.164 -27.479 1.00 37.34 103 SER A N 1
ATOM 830 C CA . SER A 1 103 ? -7.276 3.420 -28.656 1.00 37.34 103 SER A CA 1
ATOM 831 C C . SER A 1 103 ? -6.174 2.357 -28.482 1.00 37.34 103 SER A C 1
ATOM 833 O O . SER A 1 103 ? -5.054 2.667 -28.102 1.00 37.34 103 SER A O 1
ATOM 835 N N . GLY A 1 104 ? -6.500 1.116 -28.899 1.00 29.67 104 GLY A N 1
ATOM 836 C CA . GLY A 1 104 ? -5.530 0.183 -29.501 1.00 29.67 104 GLY A CA 1
ATOM 837 C C . GLY A 1 104 ? -5.545 -1.292 -29.051 1.00 29.67 104 GLY A C 1
ATOM 838 O O . GLY A 1 104 ? -4.679 -1.679 -28.291 1.00 29.67 104 GLY A O 1
ATOM 839 N N . ALA A 1 105 ? -6.495 -2.089 -29.566 1.00 33.16 105 ALA A N 1
ATOM 840 C CA . ALA A 1 105 ? -6.412 -3.499 -30.025 1.00 33.16 105 ALA A CA 1
ATOM 841 C C . ALA A 1 105 ? -5.603 -4.625 -29.302 1.00 33.16 105 ALA A C 1
ATOM 843 O O . ALA A 1 105 ? -4.395 -4.517 -29.152 1.00 33.16 105 ALA A O 1
ATOM 844 N N . CYS A 1 106 ? -6.287 -5.788 -29.148 1.00 26.12 106 CYS A N 1
ATOM 845 C CA . CYS A 1 106 ? -5.829 -7.209 -29.234 1.00 26.12 106 CYS A CA 1
ATOM 846 C C . CYS A 1 106 ? -4.763 -7.713 -28.218 1.00 26.12 106 CYS A C 1
ATOM 848 O O . CYS A 1 106 ? -3.904 -6.960 -27.805 1.00 26.12 106 CYS A O 1
ATOM 850 N N . LEU A 1 107 ? -4.674 -8.971 -27.753 1.00 30.64 107 LEU A N 1
ATOM 851 C CA . LEU A 1 107 ? -5.206 -10.293 -28.122 1.00 30.64 107 LEU A CA 1
ATOM 852 C C . LEU A 1 107 ? -5.045 -11.264 -26.907 1.00 30.64 107 LEU A C 1
ATOM 854 O O . LEU A 1 107 ? -4.303 -10.973 -25.975 1.00 30.64 107 LEU A O 1
ATOM 858 N N . LEU A 1 108 ? -5.712 -12.423 -26.977 1.00 31.08 108 LEU A N 1
ATOM 859 C CA . LEU A 1 108 ? -5.704 -13.626 -26.113 1.00 31.08 108 LEU A CA 1
ATOM 860 C C . LEU A 1 108 ? -4.359 -14.112 -25.509 1.00 31.08 108 LEU A C 1
ATOM 862 O O . LEU A 1 108 ? -3.356 -14.123 -26.213 1.00 31.08 108 LEU A O 1
ATOM 866 N N . ALA A 1 109 ? -4.434 -14.724 -24.307 1.00 30.70 109 ALA A N 1
ATOM 867 C CA . ALA A 1 109 ? -3.944 -16.080 -23.915 1.00 30.70 109 ALA A CA 1
ATOM 868 C C . ALA A 1 109 ? -3.886 -16.179 -22.361 1.00 30.70 109 ALA A C 1
ATOM 870 O O . ALA A 1 109 ? -3.291 -15.322 -21.726 1.00 30.70 109 ALA A O 1
ATOM 871 N N . ALA A 1 110 ? -4.663 -17.019 -21.661 1.00 33.75 110 ALA A N 1
ATOM 872 C CA . ALA A 1 110 ? -4.571 -18.477 -21.464 1.00 33.75 110 ALA A CA 1
ATOM 873 C C . ALA A 1 110 ? -3.664 -18.925 -20.278 1.00 33.75 110 ALA A C 1
ATOM 875 O O . ALA A 1 110 ? -2.451 -18.797 -20.341 1.00 33.75 110 ALA A O 1
ATOM 876 N N . PHE A 1 111 ? -4.317 -19.572 -19.293 1.00 31.83 111 PHE A N 1
ATOM 877 C CA . PHE A 1 111 ? -3.847 -20.597 -18.332 1.00 31.83 111 PHE A CA 1
ATOM 878 C C . PHE A 1 111 ? -2.902 -20.263 -17.157 1.00 31.83 111 PHE A C 1
ATOM 880 O O . PHE A 1 111 ? -1.830 -19.703 -17.322 1.00 31.83 111 PHE A O 1
ATOM 887 N N . GLY A 1 112 ? -3.231 -20.855 -15.995 1.00 30.05 112 GLY A N 1
ATOM 888 C CA . GLY A 1 112 ? -2.228 -21.396 -15.064 1.00 30.05 112 GLY A CA 1
ATOM 889 C C . GLY A 1 112 ? -2.496 -21.123 -13.587 1.00 30.05 112 GLY A C 1
ATOM 890 O O . GLY A 1 112 ? -2.676 -19.987 -13.194 1.00 30.05 112 GLY A O 1
ATOM 891 N N . LYS A 1 113 ? -2.538 -22.175 -12.769 1.00 38.91 113 LYS A N 1
ATOM 892 C CA . LYS A 1 113 ? -2.912 -22.193 -11.346 1.00 38.91 113 LYS A CA 1
ATOM 893 C C . LYS A 1 113 ? -1.846 -21.570 -10.429 1.00 38.91 113 LYS A C 1
ATOM 895 O O . LYS A 1 113 ? -0.665 -21.725 -10.699 1.00 38.91 113 LYS A O 1
ATOM 900 N N . GLY A 1 114 ? -2.326 -20.994 -9.319 1.00 44.69 114 GLY A N 1
ATOM 901 C CA . GLY A 1 114 ? -1.710 -20.924 -7.983 1.00 44.69 114 GLY A CA 1
ATOM 902 C C . GLY A 1 114 ? -0.195 -20.756 -7.909 1.00 44.69 114 GLY A C 1
ATOM 903 O O . GLY A 1 114 ? 0.536 -21.732 -8.046 1.00 44.69 114 GLY A O 1
ATOM 904 N N . CYS A 1 115 ? 0.260 -19.549 -7.577 1.00 30.61 115 CYS A N 1
ATOM 905 C CA . CYS A 1 115 ? 1.661 -19.289 -7.277 1.00 30.61 115 CYS A CA 1
ATOM 906 C C . CYS A 1 115 ? 1.753 -18.455 -5.996 1.00 30.61 115 CYS A C 1
ATOM 908 O O . CYS A 1 115 ? 1.231 -17.343 -5.952 1.00 30.61 115 CYS A O 1
ATOM 910 N N . ALA A 1 116 ? 2.406 -18.999 -4.968 1.00 31.53 116 ALA A N 1
ATOM 911 C CA . ALA A 1 116 ? 2.959 -18.185 -3.895 1.00 31.53 116 ALA A CA 1
ATOM 912 C C . ALA A 1 116 ? 3.953 -17.212 -4.541 1.00 31.53 116 ALA A C 1
ATOM 914 O O . ALA A 1 116 ? 4.834 -17.637 -5.299 1.00 31.53 116 ALA A O 1
ATOM 915 N N . ILE A 1 117 ? 3.769 -15.913 -4.316 1.00 37.16 117 ILE A N 1
ATOM 916 C CA . ILE A 1 117 ? 4.695 -14.901 -4.816 1.00 37.16 117 ILE A CA 1
ATOM 917 C C . ILE A 1 117 ? 5.853 -14.845 -3.832 1.00 37.16 117 ILE A C 1
ATOM 919 O O . ILE A 1 117 ? 5.838 -14.076 -2.881 1.00 37.16 117 ILE A O 1
ATOM 923 N N . VAL A 1 118 ? 6.850 -15.694 -4.068 1.00 38.72 118 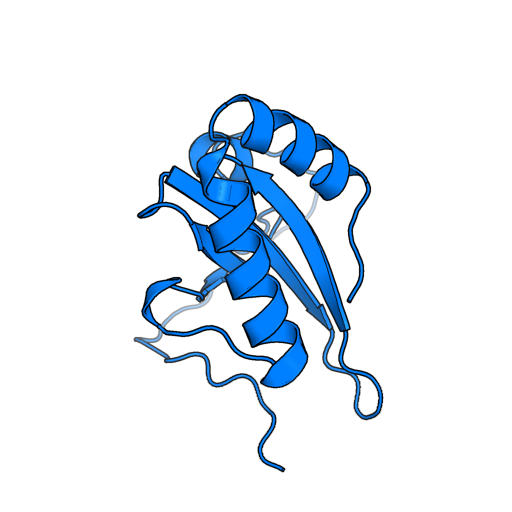VAL A N 1
ATOM 924 C CA . VAL A 1 118 ? 8.187 -15.499 -3.510 1.00 38.72 118 VAL A CA 1
ATOM 925 C C . VAL A 1 118 ? 8.771 -14.300 -4.247 1.00 38.72 118 VAL A C 1
ATOM 927 O O . VAL A 1 118 ? 8.951 -14.354 -5.472 1.00 38.72 118 VAL A O 1
ATOM 930 N N . LEU A 1 119 ? 8.998 -13.193 -3.541 1.00 42.12 119 LEU A N 1
ATOM 931 C CA . LEU A 1 119 ? 9.655 -12.044 -4.148 1.00 42.12 119 LEU A CA 1
ATOM 932 C C . LEU A 1 119 ? 11.118 -12.445 -4.363 1.00 42.12 119 LEU A C 1
ATOM 934 O O . LEU A 1 119 ? 11.732 -13.046 -3.485 1.00 42.12 119 LEU A O 1
ATOM 938 N N . PRO A 1 120 ? 11.693 -12.222 -5.556 1.00 34.81 120 PRO A N 1
ATOM 939 C CA . PRO A 1 120 ? 12.991 -12.788 -5.869 1.00 34.81 120 PRO A CA 1
ATOM 940 C C . PRO A 1 120 ? 14.075 -12.010 -5.127 1.00 34.81 120 PRO A C 1
ATOM 942 O O . PRO A 1 120 ? 14.624 -11.065 -5.682 1.00 34.81 120 PRO A O 1
ATOM 945 N N . TRP A 1 121 ? 14.395 -12.420 -3.900 1.00 32.69 121 TRP A N 1
ATOM 946 C CA . TRP A 1 121 ? 15.705 -12.234 -3.284 1.00 32.69 121 TRP A CA 1
ATOM 947 C C . TRP A 1 121 ? 15.965 -13.345 -2.252 1.00 32.69 121 TRP A C 1
ATOM 949 O O . TRP A 1 121 ? 15.352 -13.415 -1.196 1.00 32.69 121 TRP A O 1
ATOM 959 N N . SER A 1 122 ? 16.887 -14.241 -2.597 1.00 29.84 122 SER A N 1
ATOM 960 C CA . SER A 1 122 ? 17.663 -15.049 -1.652 1.00 29.84 122 SER A CA 1
ATOM 961 C C . SER A 1 122 ? 19.097 -14.495 -1.660 1.00 29.84 122 SER A C 1
ATOM 963 O O . SER A 1 122 ? 19.493 -13.947 -2.692 1.00 29.84 122 SER A O 1
ATOM 965 N N . PRO A 1 123 ? 19.804 -14.579 -0.519 1.00 48.22 123 PRO A N 1
ATOM 966 C CA . PRO A 1 123 ? 20.796 -13.605 -0.040 1.00 48.22 123 PRO A CA 1
ATOM 967 C C . PRO A 1 123 ? 22.032 -13.385 -0.918 1.00 48.22 123 PRO A C 1
ATOM 969 O O . PRO A 1 123 ? 22.437 -14.318 -1.646 1.00 48.22 123 PRO A O 1
#

Radius of gyration: 15.43 Å; chains: 1; bounding box: 36×34×44 Å

Sequence (123 aa):
MKYDASFTADYRRVTRRYPCIKRELGDAIRELSEHGELPDSYGAHLLGNPGGNYNGHIDFHLSDGKVDVVVLYLPHKTNPEIRFVRMGTHEELFQGNVRQPRSGACLLAAFGKGCAIVLPWSP

pLDDT: mean 76.59, std 23.03, range [26.12, 96.44]

Secondary structure (DSSP, 8-state):
-EE-HHHHHHHHHHHHH-TTHHHHHHHHHHHHHHTSS--GGG--EE---TTSTTTT-EEEEETTTTEEEEEEEE--TT--EEEEEEEE-HHHHHSS---PPS-----------------S---

Foldseek 3Di:
DAEDPQAVVQCVVVCVVPVVQVVVVVVQVVCCVPPVDGPCQQVWDADPDVPDPQHRWIWTADPNQQKIWTWHWDDDPVDTDIYTYHMGHPCVRGVPPDPDPDDDDDDDDDDDDDDDPPPPDDD